Protein AF-A0A848XLE4-F1 (afdb_monomer)

Secondary structure (DSSP, 8-state):
-TTHHHHHHHHHHHHT---TT-----S-TTHHHHHHHHHHHHHHHHHIIIIIS---HHHIIIIIGGGSSS--S---

pLDDT: mean 87.26, std 13.82, range [57.88, 98.62]

Foldseek 3Di:
DVVVVVVVVVVVVVVPPPPVVPDPCPDDPCVVVVVVVLQVLLVVLQCCQCPVVVHQLQCSVVPRCVVHPDRPDDSD

Structure (mmCIF, N/CA/C/O backbone):
data_AF-A0A848XLE4-F1
#
_entry.id   AF-A0A848XLE4-F1
#
loop_
_atom_site.group_PDB
_atom_site.id
_atom_site.type_symbol
_atom_site.label_atom_id
_atom_site.label_alt_id
_atom_site.label_comp_id
_atom_site.label_asym_id
_atom_site.label_entity_id
_atom_site.label_seq_id
_atom_site.pdbx_PDB_ins_code
_atom_site.Cartn_x
_atom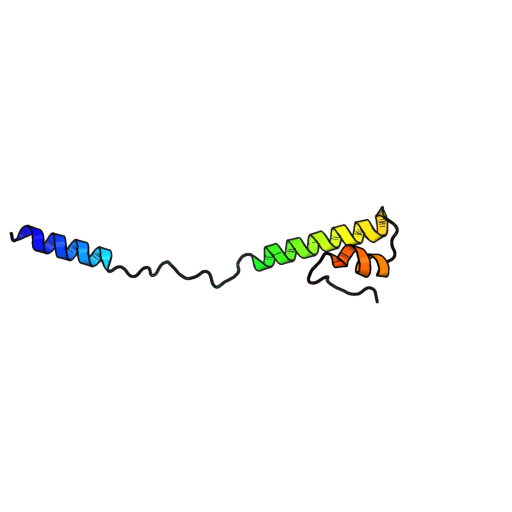_site.Cartn_y
_atom_site.Cartn_z
_atom_site.occupancy
_atom_site.B_iso_or_equiv
_atom_site.auth_seq_id
_atom_site.auth_comp_id
_atom_site.auth_asym_id
_atom_site.auth_atom_id
_atom_site.pdbx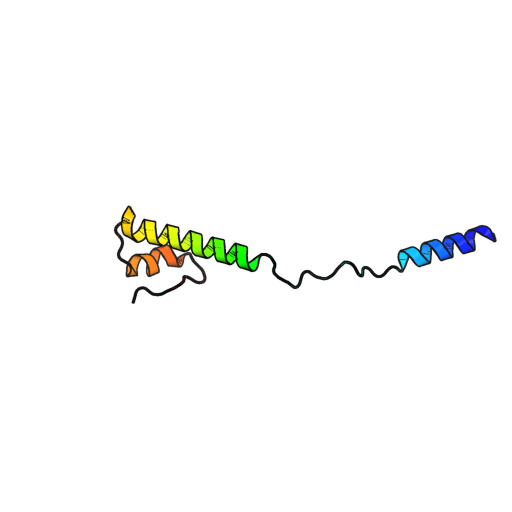_PDB_model_num
ATOM 1 N N . MET A 1 1 ? 43.468 12.729 -54.285 1.00 57.88 1 MET A N 1
ATOM 2 C CA . MET A 1 1 ? 42.222 11.935 -54.127 1.00 57.88 1 MET A CA 1
ATOM 3 C C . MET A 1 1 ? 42.417 10.658 -53.300 1.00 57.88 1 MET A C 1
ATOM 5 O O . MET A 1 1 ? 41.499 10.317 -52.569 1.00 57.88 1 MET A O 1
ATOM 9 N N . GLN A 1 2 ? 43.592 10.009 -53.323 1.00 61.41 2 GLN A N 1
ATOM 10 C CA . GLN A 1 2 ? 43.877 8.738 -52.623 1.00 61.41 2 GLN A CA 1
ATOM 11 C C . GLN A 1 2 ? 43.632 8.729 -51.096 1.00 61.41 2 GLN A C 1
ATOM 13 O O . GLN A 1 2 ? 43.195 7.721 -50.561 1.00 61.41 2 GLN A O 1
ATOM 18 N N . THR A 1 3 ? 43.883 9.838 -50.388 1.00 58.84 3 THR A N 1
ATOM 19 C CA . THR A 1 3 ? 43.803 9.914 -48.911 1.00 58.84 3 THR A CA 1
ATOM 20 C C . THR A 1 3 ? 42.386 10.068 -48.357 1.00 58.84 3 THR A C 1
ATOM 22 O O . THR A 1 3 ? 42.165 9.844 -47.171 1.00 58.84 3 THR A O 1
ATOM 25 N N . ARG A 1 4 ? 41.403 10.416 -49.200 1.00 67.12 4 ARG A N 1
ATOM 26 C CA . ARG A 1 4 ? 40.000 10.577 -48.773 1.00 67.12 4 ARG A CA 1
ATOM 27 C C . ARG A 1 4 ? 39.257 9.247 -48.675 1.00 67.12 4 ARG A C 1
ATOM 29 O O . ARG A 1 4 ? 38.351 9.126 -47.865 1.00 67.12 4 ARG A O 1
ATOM 36 N N . ILE A 1 5 ? 39.671 8.256 -49.464 1.00 71.31 5 ILE A N 1
ATOM 37 C CA . ILE A 1 5 ? 39.078 6.914 -49.506 1.00 71.31 5 ILE A CA 1
ATOM 38 C C . ILE A 1 5 ? 39.255 6.162 -48.174 1.00 71.31 5 ILE A C 1
ATOM 40 O O . ILE A 1 5 ? 38.245 5.717 -47.636 1.00 71.31 5 ILE A O 1
ATOM 44 N N . PRO A 1 6 ? 40.462 6.061 -47.573 1.00 73.69 6 PRO A N 1
ATOM 45 C CA . PRO A 1 6 ? 40.611 5.374 -46.289 1.00 73.69 6 PRO A CA 1
ATOM 46 C C . PRO A 1 6 ? 39.880 6.100 -45.152 1.00 73.69 6 PRO A C 1
ATOM 48 O O . PRO A 1 6 ? 39.323 5.446 -44.277 1.00 73.69 6 PRO A O 1
ATOM 51 N N . ALA A 1 7 ? 39.808 7.436 -45.194 1.00 77.75 7 ALA A N 1
ATOM 52 C CA . ALA A 1 7 ? 39.052 8.220 -44.217 1.00 77.75 7 ALA A CA 1
ATOM 53 C C . ALA A 1 7 ? 37.536 7.962 -44.310 1.00 77.75 7 ALA A C 1
ATOM 55 O O . ALA A 1 7 ? 36.868 7.845 -43.286 1.00 77.75 7 ALA A O 1
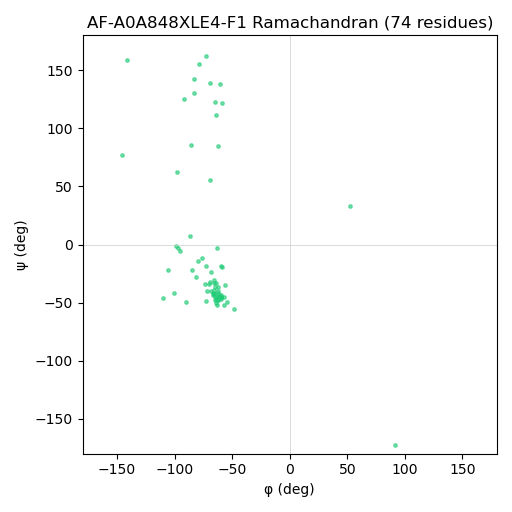ATOM 56 N N . LEU A 1 8 ? 37.001 7.822 -45.527 1.00 77.69 8 LEU A N 1
ATOM 57 C CA . LEU A 1 8 ? 35.594 7.490 -45.762 1.00 77.69 8 LEU A CA 1
ATOM 58 C C . LEU A 1 8 ? 35.254 6.061 -45.327 1.00 77.69 8 LEU A C 1
ATOM 60 O O . LEU A 1 8 ? 34.206 5.844 -44.725 1.00 77.69 8 LEU A O 1
ATOM 64 N N . VAL A 1 9 ? 36.149 5.103 -45.583 1.00 80.50 9 VAL A N 1
ATOM 65 C CA . VAL A 1 9 ? 35.985 3.706 -45.147 1.00 80.50 9 VAL A CA 1
ATOM 66 C C . VAL A 1 9 ? 36.025 3.601 -43.620 1.00 80.50 9 VAL A C 1
ATOM 68 O 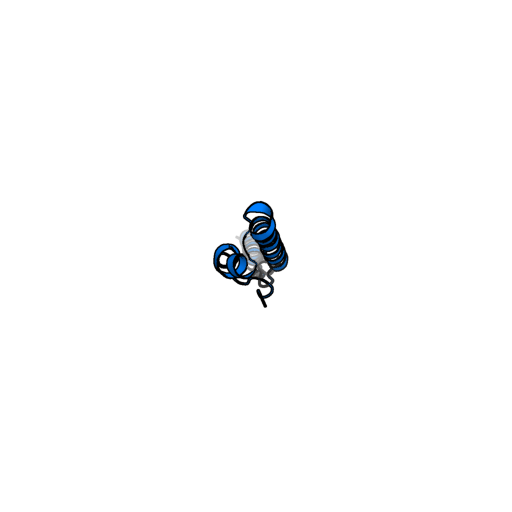O . VAL A 1 9 ? 35.179 2.928 -43.035 1.00 80.50 9 VAL A O 1
ATOM 71 N N . LEU A 1 10 ? 36.941 4.320 -42.963 1.00 78.31 10 LEU A N 1
ATOM 72 C CA . LEU A 1 10 ? 37.005 4.376 -41.503 1.00 78.31 10 LEU A CA 1
ATOM 73 C C . LEU A 1 10 ? 35.723 4.986 -40.915 1.00 78.31 10 LEU A C 1
ATOM 75 O O . LEU A 1 10 ? 35.114 4.396 -40.028 1.00 78.31 10 LEU A O 1
ATOM 79 N N . LEU A 1 11 ? 35.250 6.114 -41.450 1.00 77.50 11 LEU A N 1
ATOM 80 C CA . LEU A 1 11 ? 34.026 6.762 -40.972 1.00 77.50 11 LEU A CA 1
ATOM 81 C C . LEU A 1 11 ? 32.781 5.871 -41.154 1.00 77.50 11 LEU A C 1
ATOM 83 O O . LEU A 1 11 ? 31.946 5.789 -40.254 1.00 77.50 11 LEU A O 1
ATOM 87 N N . ALA A 1 12 ? 32.687 5.156 -42.279 1.00 78.06 12 ALA A N 1
ATOM 88 C CA . ALA A 1 12 ? 31.613 4.199 -42.538 1.00 78.06 12 ALA A CA 1
ATOM 89 C C . ALA A 1 12 ? 31.646 3.006 -41.566 1.00 78.06 12 ALA A C 1
ATOM 91 O O . ALA A 1 12 ? 30.593 2.547 -41.127 1.00 78.06 12 ALA A O 1
ATOM 92 N N . SER A 1 13 ? 32.839 2.538 -41.182 1.00 71.50 13 SER A N 1
ATOM 93 C CA . SER A 1 13 ? 32.987 1.443 -40.214 1.00 71.50 13 SER A CA 1
ATOM 94 C C . SER A 1 13 ? 32.571 1.825 -38.789 1.00 71.50 13 SER A C 1
ATOM 96 O O . SER A 1 13 ? 32.000 0.993 -38.091 1.00 71.50 13 SER A O 1
ATOM 98 N N . LEU A 1 14 ? 32.758 3.086 -38.371 1.00 70.00 14 LEU A N 1
ATOM 99 C CA . LEU A 1 14 ? 32.262 3.560 -37.072 1.00 70.00 14 LEU A CA 1
ATOM 100 C C . LEU A 1 14 ? 30.733 3.712 -37.064 1.00 70.00 14 LEU A C 1
ATOM 102 O O . LEU A 1 14 ? 30.090 3.342 -36.082 1.00 70.00 14 LEU A O 1
ATOM 106 N N . ALA A 1 15 ? 30.149 4.210 -38.159 1.00 68.25 15 ALA A N 1
ATOM 107 C CA . ALA A 1 15 ? 28.702 4.404 -38.288 1.00 68.25 15 ALA A CA 1
ATOM 108 C C . ALA A 1 15 ? 27.903 3.088 -38.340 1.00 68.25 15 ALA A C 1
ATOM 110 O O . ALA A 1 15 ? 26.722 3.075 -38.009 1.00 68.25 15 ALA A O 1
ATOM 111 N N . ALA A 1 16 ? 28.544 1.986 -38.738 1.00 64.31 16 ALA A N 1
ATOM 112 C CA . ALA A 1 16 ? 27.934 0.661 -38.813 1.00 64.31 16 ALA A CA 1
ATOM 113 C C . ALA A 1 16 ? 27.990 -0.123 -37.492 1.00 64.31 16 ALA A C 1
ATOM 115 O O . ALA A 1 16 ? 27.633 -1.300 -37.485 1.00 64.31 16 ALA A O 1
ATOM 116 N N . SER A 1 17 ? 28.432 0.491 -36.386 1.00 64.56 17 SER A N 1
ATOM 117 C CA . SER A 1 17 ? 28.384 -0.158 -35.075 1.00 64.56 17 SER A CA 1
ATOM 118 C C . SER A 1 17 ? 26.917 -0.401 -34.710 1.00 64.56 17 SER A C 1
ATOM 120 O O . SER A 1 17 ? 26.190 0.572 -34.488 1.00 64.56 17 SER A O 1
ATOM 122 N N . PRO A 1 18 ? 26.439 -1.659 -34.662 1.00 63.03 18 PRO A N 1
ATOM 123 C CA . PRO A 1 18 ? 25.100 -1.914 -34.170 1.00 63.03 18 PRO A CA 1
ATOM 124 C C . PRO A 1 18 ? 25.061 -1.425 -32.722 1.00 63.03 18 PRO A C 1
ATOM 126 O O . PRO A 1 18 ? 26.022 -1.615 -31.973 1.00 63.03 18 PRO A O 1
ATOM 129 N N . ALA A 1 19 ? 23.971 -0.770 -32.333 1.00 65.00 19 ALA A N 1
ATOM 130 C CA . ALA A 1 19 ? 23.743 -0.290 -30.975 1.00 65.00 19 ALA A CA 1
ATOM 131 C C . ALA A 1 19 ? 23.511 -1.468 -29.998 1.00 65.00 19 ALA A C 1
ATOM 133 O O . ALA A 1 19 ? 22.507 -1.527 -29.300 1.00 65.00 19 ALA A O 1
ATOM 134 N N . VAL A 1 20 ? 24.451 -2.418 -29.940 1.00 59.25 20 VAL A N 1
ATOM 135 C CA . VAL A 1 20 ? 24.449 -3.665 -29.147 1.00 59.25 20 VAL A CA 1
ATOM 136 C C . VAL A 1 20 ? 24.439 -3.395 -27.633 1.00 59.25 20 VAL A C 1
ATOM 138 O O . VAL A 1 20 ? 24.335 -4.320 -26.840 1.00 59.25 20 VAL A O 1
ATOM 141 N N . GLY A 1 21 ? 24.489 -2.128 -27.214 1.00 60.69 21 GLY A N 1
ATOM 142 C CA . GLY A 1 21 ? 24.298 -1.702 -25.826 1.00 60.69 21 GLY A CA 1
ATOM 143 C C . GLY A 1 21 ? 22.900 -1.173 -25.486 1.00 60.69 21 GLY A C 1
ATOM 144 O O . GLY A 1 21 ? 22.677 -0.796 -24.343 1.00 60.69 21 GLY A O 1
ATOM 145 N N . GLN A 1 22 ? 21.963 -1.102 -26.437 1.00 62.88 22 GLN A N 1
ATOM 146 C CA . GLN A 1 22 ? 20.579 -0.683 -26.180 1.00 62.88 22 GLN A CA 1
ATOM 147 C C . GLN A 1 22 ? 19.693 -1.925 -26.018 1.00 62.88 22 GLN A C 1
ATOM 149 O O . GLN A 1 22 ? 18.807 -2.180 -26.828 1.00 62.88 22 GLN A O 1
ATOM 154 N N . GLN A 1 23 ? 19.975 -2.736 -24.997 1.00 66.88 23 GLN A N 1
ATOM 155 C CA . GLN A 1 23 ? 19.025 -3.754 -24.555 1.00 66.88 23 GLN A CA 1
ATOM 156 C C . GLN A 1 23 ? 17.791 -3.012 -24.029 1.00 66.88 23 GLN A C 1
ATOM 158 O O . GLN A 1 23 ? 17.914 -2.172 -23.138 1.00 66.88 23 GLN A O 1
ATOM 163 N N . GLU A 1 24 ? 16.617 -3.288 -24.591 1.00 67.25 24 GLU A N 1
ATOM 164 C CA . GLU A 1 24 ? 15.365 -2.828 -23.997 1.00 67.25 24 GLU A CA 1
ATOM 165 C C . GLU A 1 24 ? 15.282 -3.409 -22.581 1.00 67.25 24 GLU A C 1
ATOM 167 O O . GLU A 1 24 ? 15.395 -4.627 -22.404 1.00 67.25 24 GLU A O 1
ATOM 172 N N . GLU A 1 25 ? 15.165 -2.535 -21.576 1.00 72.81 25 GLU A N 1
ATOM 173 C CA . GLU A 1 25 ? 15.059 -2.910 -20.161 1.00 72.81 25 GLU A CA 1
ATOM 174 C C . GLU A 1 25 ? 13.783 -3.730 -19.948 1.00 72.81 25 GLU A C 1
ATOM 176 O O . GLU A 1 25 ? 12.715 -3.220 -19.622 1.00 72.81 25 GLU A O 1
ATOM 181 N N . THR A 1 26 ? 13.896 -5.030 -20.205 1.00 83.38 26 THR A N 1
ATOM 182 C CA . THR A 1 26 ? 12.790 -5.990 -20.131 1.00 83.38 26 THR A CA 1
ATOM 183 C C . THR A 1 26 ? 12.615 -6.490 -18.699 1.00 83.38 26 THR A C 1
ATOM 185 O O . THR A 1 26 ? 11.552 -6.982 -18.328 1.00 83.38 26 THR A O 1
ATOM 188 N N . PHE A 1 27 ? 13.669 -6.381 -17.885 1.00 87.69 27 PHE A N 1
ATOM 189 C CA . PHE A 1 27 ? 13.641 -6.798 -16.495 1.00 87.69 27 PHE A CA 1
ATOM 190 C C . PHE A 1 27 ? 13.249 -5.634 -15.587 1.00 87.69 27 PHE A C 1
ATOM 192 O O . PHE A 1 27 ? 13.879 -4.580 -15.569 1.00 87.69 27 PHE A O 1
ATOM 199 N N . ASP A 1 28 ? 12.217 -5.844 -14.781 1.00 91.62 28 ASP A N 1
ATOM 200 C CA . ASP A 1 28 ? 11.716 -4.821 -13.877 1.00 91.62 28 ASP A CA 1
ATOM 201 C C . ASP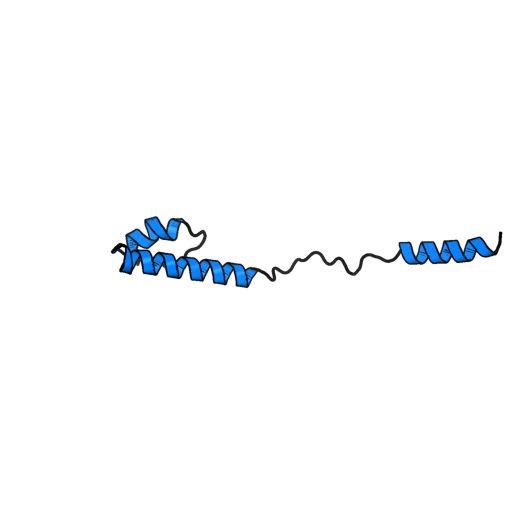 A 1 28 ? 12.475 -4.817 -12.546 1.00 91.62 28 ASP A C 1
ATOM 203 O O . ASP A 1 28 ? 12.049 -5.393 -11.543 1.00 91.62 28 ASP A O 1
ATOM 207 N N . TYR A 1 29 ? 13.599 -4.107 -12.513 1.00 92.56 29 TYR A N 1
ATOM 208 C CA . TYR A 1 29 ? 14.388 -3.911 -11.292 1.00 92.56 29 TYR A CA 1
ATOM 209 C C . TYR A 1 29 ? 13.620 -3.213 -10.155 1.00 92.56 29 TYR A C 1
ATOM 211 O O . TYR A 1 29 ? 14.017 -3.284 -8.989 1.00 92.56 29 TYR A O 1
ATOM 219 N N . TRP A 1 30 ? 12.511 -2.540 -10.464 1.00 94.94 30 TRP A N 1
ATOM 220 C CA . TRP A 1 30 ? 11.747 -1.745 -9.507 1.00 94.94 30 TRP A CA 1
ATOM 221 C C . TRP A 1 30 ? 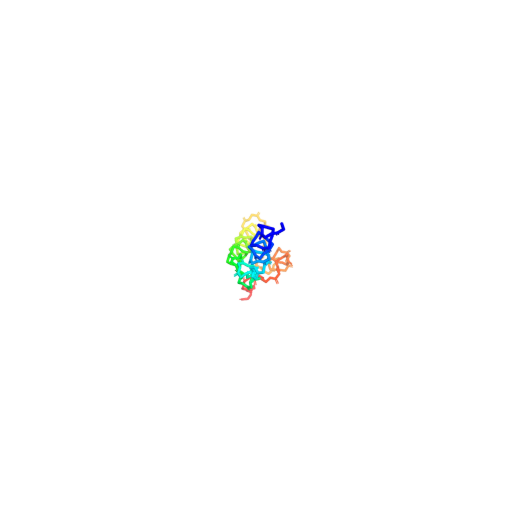10.584 -2.506 -8.879 1.00 94.94 30 TRP A C 1
ATOM 223 O O . TRP A 1 30 ? 9.963 -1.978 -7.954 1.00 94.94 30 TRP A O 1
ATOM 233 N N . GLN A 1 31 ? 10.314 -3.738 -9.322 1.00 95.38 31 GLN A N 1
ATOM 234 C CA . GLN A 1 31 ? 9.240 -4.575 -8.791 1.00 95.38 31 GLN A CA 1
ATOM 235 C C . GLN A 1 31 ? 9.264 -4.625 -7.261 1.00 95.38 31 GLN A C 1
ATOM 237 O O . GLN A 1 31 ? 8.297 -4.226 -6.612 1.00 95.38 31 GLN A O 1
ATOM 242 N N . TYR A 1 32 ? 10.398 -5.015 -6.681 1.00 96.31 32 TYR A N 1
ATOM 243 C CA . TYR A 1 32 ? 10.530 -5.168 -5.231 1.00 96.31 32 TYR A CA 1
ATOM 244 C C . TYR A 1 32 ? 10.369 -3.852 -4.470 1.00 96.31 32 TYR A C 1
ATOM 246 O O . TYR A 1 32 ? 9.818 -3.836 -3.372 1.00 96.31 32 TYR A O 1
ATOM 254 N N . ASN A 1 33 ? 10.802 -2.735 -5.059 1.00 97.69 33 ASN A N 1
ATOM 255 C CA . ASN A 1 33 ? 10.625 -1.421 -4.449 1.00 97.69 33 ASN A CA 1
ATOM 256 C C . ASN A 1 33 ? 9.139 -1.050 -4.375 1.00 97.69 33 ASN A C 1
ATOM 258 O O . ASN A 1 33 ? 8.673 -0.575 -3.340 1.00 97.69 33 ASN A O 1
ATOM 262 N N . ARG A 1 34 ? 8.376 -1.310 -5.445 1.00 95.69 34 ARG A N 1
ATOM 263 C CA . ARG A 1 34 ? 6.929 -1.055 -5.456 1.00 95.69 34 ARG A CA 1
ATOM 264 C C . ARG A 1 34 ? 6.189 -1.972 -4.488 1.00 95.69 34 ARG A C 1
ATOM 266 O O . ARG A 1 34 ? 5.346 -1.483 -3.742 1.00 95.69 34 ARG A O 1
ATOM 273 N N . GLU A 1 35 ? 6.551 -3.254 -4.430 1.00 96.38 35 GLU A N 1
ATOM 274 C CA . GLU A 1 35 ? 5.985 -4.187 -3.449 1.00 96.38 35 GLU A CA 1
ATOM 275 C C . GLU A 1 35 ? 6.262 -3.741 -2.009 1.00 96.38 35 GLU A C 1
ATOM 277 O O . GLU A 1 35 ? 5.354 -3.732 -1.179 1.00 96.38 35 GLU A O 1
ATOM 282 N N . MET A 1 36 ? 7.497 -3.333 -1.704 1.00 97.69 36 MET A N 1
ATOM 283 C CA . MET A 1 36 ? 7.872 -2.835 -0.380 1.00 97.69 36 MET A CA 1
ATOM 284 C C . MET A 1 36 ? 7.049 -1.601 0.007 1.00 97.69 36 MET A C 1
ATOM 286 O O . MET A 1 36 ? 6.514 -1.548 1.114 1.00 97.69 36 MET A O 1
ATOM 290 N N . ILE A 1 37 ? 6.919 -0.627 -0.898 1.00 97.12 37 ILE A N 1
ATOM 291 C CA . ILE A 1 37 ? 6.137 0.591 -0.652 1.00 97.12 37 ILE A CA 1
ATOM 292 C C . ILE A 1 37 ? 4.666 0.242 -0.411 1.00 97.12 37 ILE A C 1
ATOM 294 O O . ILE A 1 37 ? 4.095 0.698 0.576 1.00 97.12 37 ILE A O 1
ATOM 298 N N . GLN A 1 38 ? 4.062 -0.598 -1.255 1.00 97.12 38 GLN A N 1
ATOM 299 C CA . GLN A 1 38 ? 2.660 -0.999 -1.110 1.00 97.12 38 GLN A CA 1
ATOM 300 C C . GLN A 1 38 ? 2.398 -1.688 0.236 1.00 97.12 38 GLN A C 1
ATOM 302 O O . GLN A 1 38 ? 1.457 -1.322 0.940 1.00 97.12 38 GLN A O 1
ATOM 307 N N . ARG A 1 39 ? 3.270 -2.621 0.638 1.00 97.75 39 ARG A N 1
ATOM 308 C CA . ARG A 1 39 ? 3.184 -3.311 1.937 1.00 97.75 39 ARG A CA 1
ATOM 309 C C . ARG A 1 39 ? 3.349 -2.342 3.111 1.00 97.75 39 ARG A C 1
ATOM 311 O O . ARG A 1 39 ? 2.612 -2.433 4.089 1.00 97.75 39 ARG A O 1
ATOM 318 N N . GLY A 1 40 ? 4.284 -1.397 3.010 1.00 98.19 40 GLY A N 1
ATOM 319 C CA . GLY A 1 40 ? 4.496 -0.368 4.030 1.00 98.19 40 GLY A CA 1
ATOM 320 C C . GLY A 1 40 ? 3.285 0.553 4.198 1.00 98.19 40 GLY A C 1
ATOM 321 O O . GLY A 1 40 ? 2.851 0.801 5.322 1.00 98.19 40 GLY A O 1
ATOM 322 N N . VAL A 1 41 ? 2.695 1.010 3.089 1.00 98.44 41 VAL A N 1
ATOM 323 C CA . VAL A 1 41 ? 1.469 1.823 3.110 1.00 98.44 41 VAL A CA 1
ATOM 324 C C . VAL A 1 41 ? 0.318 1.043 3.742 1.00 98.44 41 VAL A C 1
ATOM 326 O O . VAL A 1 41 ? -0.352 1.580 4.621 1.00 98.44 41 VAL A O 1
ATOM 329 N N . GLN A 1 42 ? 0.124 -0.228 3.371 1.00 98.50 42 GLN A N 1
ATOM 330 C CA . GLN A 1 42 ? -0.902 -1.071 3.989 1.00 98.50 42 GLN A CA 1
ATOM 331 C C . GLN A 1 42 ? -0.729 -1.170 5.504 1.00 98.50 42 GLN A C 1
ATOM 333 O O . GLN A 1 42 ? -1.701 -1.008 6.236 1.00 98.50 42 GLN A O 1
ATOM 338 N N . ALA A 1 43 ? 0.499 -1.393 5.979 1.00 98.44 43 ALA A N 1
ATOM 339 C CA . ALA A 1 43 ? 0.775 -1.497 7.407 1.00 98.44 43 ALA A CA 1
ATOM 340 C C . ALA A 1 43 ? 0.389 -0.211 8.156 1.00 98.44 43 ALA A C 1
ATOM 342 O O . ALA A 1 43 ? -0.245 -0.275 9.207 1.00 98.44 43 ALA A O 1
ATOM 343 N N . ILE A 1 44 ? 0.714 0.959 7.597 1.00 98.50 44 ILE A N 1
ATOM 344 C CA . ILE A 1 44 ? 0.360 2.254 8.192 1.00 98.50 44 ILE A CA 1
ATOM 345 C C . ILE A 1 44 ? -1.159 2.455 8.212 1.00 98.50 44 ILE A C 1
ATOM 347 O O . ILE A 1 44 ? -1.702 2.825 9.253 1.00 98.50 44 ILE A O 1
ATOM 351 N N . LEU A 1 45 ? -1.847 2.201 7.094 1.00 98.56 45 LEU A N 1
ATOM 352 C CA . LEU A 1 45 ? -3.304 2.342 7.004 1.00 98.56 45 LEU A CA 1
ATOM 353 C C . LEU A 1 45 ? -4.022 1.402 7.979 1.00 98.56 45 LEU A C 1
ATOM 355 O O . LEU A 1 45 ? -4.931 1.834 8.686 1.00 98.56 45 LEU A O 1
ATOM 359 N N . LEU A 1 46 ? -3.567 0.150 8.080 1.00 98.44 46 LEU A N 1
ATOM 360 C CA . LEU A 1 46 ? -4.119 -0.839 9.001 1.00 98.44 46 LEU A CA 1
ATOM 361 C C . LEU A 1 46 ? -3.941 -0.411 10.462 1.00 98.44 46 LEU A C 1
ATOM 363 O O . LEU A 1 46 ? -4.912 -0.355 11.215 1.00 98.44 46 LEU A O 1
ATOM 367 N N . CYS A 1 47 ? -2.714 -0.057 10.857 1.00 98.38 47 CYS A N 1
ATOM 368 C CA . CYS A 1 47 ? -2.409 0.367 12.223 1.00 98.38 47 CYS A CA 1
ATOM 369 C C . CYS A 1 47 ? -3.177 1.632 12.617 1.00 98.38 47 CYS A C 1
ATOM 371 O O . CYS A 1 47 ? -3.753 1.690 13.704 1.00 98.38 47 CYS A O 1
ATOM 373 N N . ASN A 1 48 ? -3.220 2.630 11.733 1.00 98.62 48 ASN A N 1
ATOM 374 C CA . ASN A 1 48 ? -3.965 3.858 11.988 1.00 98.62 48 ASN A CA 1
ATOM 375 C C . ASN A 1 48 ? -5.465 3.579 12.089 1.00 98.62 48 ASN A C 1
ATOM 377 O O . ASN A 1 48 ? -6.105 4.051 13.026 1.00 98.62 48 ASN A O 1
ATOM 381 N N . GLY A 1 49 ? -6.011 2.779 11.172 1.00 98.38 49 GLY A N 1
ATOM 382 C CA . GLY A 1 49 ? -7.418 2.405 11.174 1.00 98.38 49 GLY A CA 1
ATOM 383 C C . GLY A 1 49 ? -7.839 1.736 12.481 1.00 98.38 49 GLY A C 1
ATOM 384 O O . GLY A 1 49 ? -8.786 2.193 13.121 1.00 98.38 49 GLY A O 1
ATOM 385 N N . LEU A 1 50 ? -7.102 0.709 12.908 1.00 98.31 50 LEU A N 1
ATOM 386 C CA . LEU A 1 50 ? -7.438 -0.082 14.094 1.00 98.31 50 LEU A CA 1
ATOM 387 C C . LEU A 1 50 ? -7.181 0.668 15.406 1.00 98.31 50 LEU A C 1
ATOM 389 O O . LEU A 1 50 ? -8.040 0.687 16.286 1.00 98.31 50 LEU A O 1
ATOM 393 N N . PHE A 1 51 ? -6.006 1.281 15.558 1.00 98.38 51 PHE A N 1
ATOM 394 C CA . PHE A 1 51 ? -5.528 1.727 16.873 1.00 98.38 51 PHE A CA 1
ATOM 395 C C . PHE A 1 51 ? -5.595 3.237 17.091 1.00 98.38 51 PHE A C 1
ATOM 397 O O . PHE A 1 51 ? -5.629 3.673 18.238 1.00 98.38 51 PHE A O 1
ATOM 404 N N . THR A 1 52 ? -5.637 4.032 16.021 1.00 98.38 52 THR A N 1
ATOM 405 C CA . THR A 1 52 ? -5.752 5.497 16.119 1.00 98.38 52 THR A CA 1
ATOM 406 C C . THR A 1 52 ? -7.185 5.953 15.865 1.00 98.38 52 THR A C 1
ATOM 408 O O . THR A 1 52 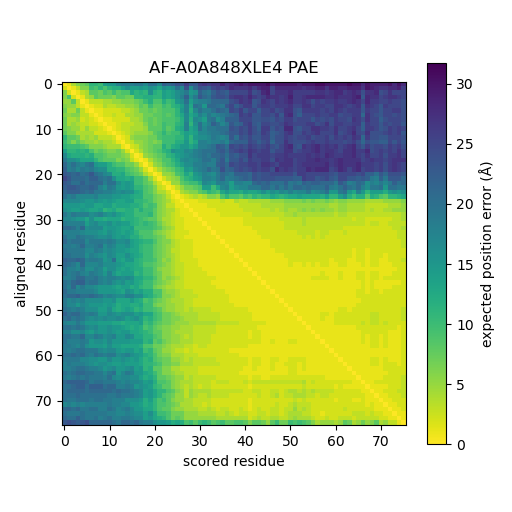? -7.691 6.836 16.551 1.00 98.38 52 THR A O 1
ATOM 411 N N . SER A 1 53 ? -7.848 5.353 14.877 1.00 98.25 53 SER A N 1
ATOM 412 C CA . SER A 1 53 ? -9.216 5.694 14.480 1.00 98.25 53 SER A CA 1
ATOM 413 C C . SER A 1 53 ? -10.279 4.779 15.095 1.00 98.25 53 SER A C 1
ATOM 415 O O . SER A 1 53 ? -11.462 5.019 14.868 1.00 98.25 53 SER A O 1
ATOM 417 N N . ASN A 1 54 ? -9.880 3.755 15.864 1.00 98.25 54 ASN A N 1
ATOM 418 C CA . ASN A 1 54 ? -10.775 2.795 16.524 1.00 98.25 54 ASN A CA 1
ATOM 419 C C . ASN A 1 54 ? -11.792 2.128 15.575 1.00 98.25 54 ASN A C 1
ATOM 421 O O . ASN A 1 54 ? -12.918 1.825 15.973 1.00 98.25 54 ASN A O 1
ATOM 425 N N . ARG A 1 55 ? -11.411 1.897 14.314 1.00 98.44 55 ARG A N 1
ATOM 426 C CA . ARG A 1 55 ? -12.234 1.152 13.357 1.00 98.44 55 ARG A CA 1
ATOM 427 C C . ARG A 1 55 ? -12.124 -0.349 13.600 1.00 98.44 55 ARG A C 1
ATOM 429 O O . ARG A 1 55 ? -11.125 -0.845 14.116 1.00 98.44 55 ARG A O 1
ATOM 436 N N . THR A 1 56 ? -13.156 -1.072 13.185 1.00 98.44 56 THR A N 1
ATOM 437 C CA . THR A 1 56 ? -13.120 -2.540 13.106 1.00 98.44 56 THR A CA 1
ATOM 438 C C . THR A 1 56 ? -12.252 -3.004 11.936 1.00 98.44 56 THR A C 1
ATOM 440 O O . THR A 1 56 ? -11.983 -2.229 11.018 1.00 98.44 56 TH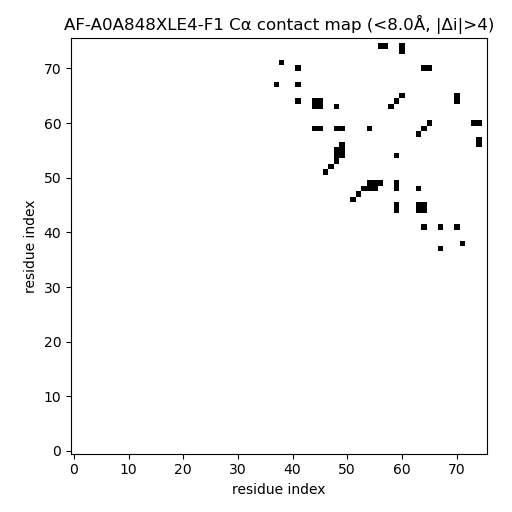R A O 1
ATOM 443 N N . LEU A 1 57 ? -11.825 -4.270 11.953 1.00 98.00 57 LEU A N 1
ATOM 444 C CA . LEU A 1 57 ? -11.021 -4.837 10.869 1.00 98.00 57 LEU A CA 1
ATOM 445 C C . LEU A 1 57 ? -11.764 -4.778 9.525 1.00 98.00 57 LEU A C 1
ATOM 447 O O . LEU A 1 57 ? -11.197 -4.286 8.552 1.00 98.00 57 LEU A O 1
ATOM 451 N N . ASP A 1 58 ? -13.045 -5.152 9.511 1.00 98.31 58 ASP A N 1
ATOM 452 C CA . ASP A 1 58 ? -13.927 -5.074 8.338 1.00 98.31 58 ASP A CA 1
ATOM 453 C C . ASP A 1 58 ? -13.950 -3.658 7.752 1.00 98.31 58 ASP A C 1
ATOM 455 O O . ASP A 1 58 ? -13.677 -3.456 6.571 1.00 98.31 58 ASP A O 1
ATOM 459 N N . GLN A 1 59 ? -14.170 -2.645 8.599 1.00 98.50 59 GLN A N 1
ATOM 460 C CA . GLN A 1 59 ? -14.177 -1.244 8.171 1.00 98.50 59 GLN A CA 1
ATOM 461 C C . GLN A 1 59 ? -12.827 -0.797 7.613 1.00 98.50 59 GLN A C 1
ATOM 463 O O . GLN A 1 59 ? -12.786 0.001 6.680 1.00 98.50 59 GLN A O 1
ATOM 468 N N . VAL A 1 60 ? -11.715 -1.274 8.171 1.00 98.44 60 VAL A N 1
ATOM 469 C CA . VAL A 1 60 ? -10.389 -0.944 7.642 1.00 98.44 60 VAL A CA 1
ATOM 470 C C . VAL A 1 60 ? -10.196 -1.545 6.252 1.00 98.44 60 VAL A C 1
ATOM 472 O O . VAL A 1 60 ? -9.721 -0.838 5.365 1.00 98.44 60 VAL A O 1
ATOM 475 N N . PHE A 1 61 ? -10.602 -2.794 6.028 1.00 98.06 61 PHE A N 1
ATOM 476 C CA . PHE A 1 61 ? -10.539 -3.412 4.703 1.00 98.06 61 PHE A CA 1
ATOM 477 C C . PHE A 1 61 ? -11.454 -2.711 3.690 1.00 98.06 61 PHE A C 1
ATOM 479 O O . PHE A 1 61 ? -11.002 -2.366 2.599 1.00 98.06 61 PHE A O 1
ATOM 486 N N . GLU A 1 62 ? -12.704 -2.437 4.063 1.00 97.69 62 GLU A N 1
ATOM 487 C CA . GLU A 1 62 ? -13.695 -1.817 3.175 1.00 97.69 62 GLU A CA 1
ATOM 488 C C . GLU A 1 62 ? -13.409 -0.344 2.860 1.00 97.69 62 GLU A C 1
ATOM 490 O O . GLU A 1 62 ? -13.735 0.121 1.769 1.00 97.69 62 GLU A O 1
ATOM 495 N N . GLN A 1 63 ? -12.842 0.414 3.804 1.00 97.81 63 GLN A N 1
ATOM 496 C CA . GLN A 1 63 ? -12.755 1.877 3.695 1.00 97.81 63 GLN A CA 1
ATOM 497 C C . GLN A 1 63 ? -11.325 2.366 3.480 1.00 97.81 63 GLN A C 1
ATOM 499 O O . GLN A 1 63 ? -11.085 3.207 2.617 1.00 97.81 63 GLN A O 1
ATOM 504 N N . GLU A 1 64 ? -10.368 1.853 4.252 1.00 97.75 64 GLU A N 1
ATOM 505 C CA . GLU A 1 64 ? -8.992 2.360 4.236 1.00 97.75 64 GLU A CA 1
ATOM 506 C C . GLU A 1 64 ? -8.145 1.615 3.204 1.00 97.75 64 GLU A C 1
ATOM 508 O O . GLU A 1 64 ? -7.481 2.232 2.370 1.00 97.75 64 GLU A O 1
ATOM 513 N N . LEU A 1 65 ? -8.190 0.279 3.217 1.00 97.88 65 LEU A N 1
ATOM 514 C CA . LEU A 1 65 ? -7.410 -0.545 2.294 1.00 97.88 65 LEU A CA 1
ATOM 515 C C . LEU A 1 65 ? -8.001 -0.587 0.882 1.00 97.88 6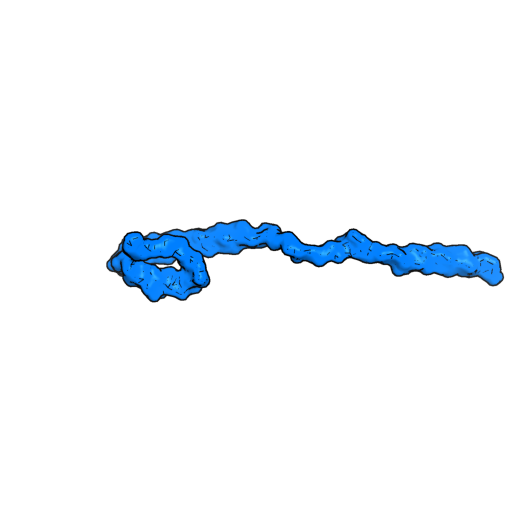5 LEU A C 1
ATOM 517 O O . LEU A 1 65 ? -7.285 -0.972 -0.038 1.00 97.88 65 LEU A O 1
ATOM 521 N N . ALA A 1 66 ? -9.228 -0.097 0.678 1.00 96.25 66 ALA A N 1
ATOM 522 C CA . ALA A 1 66 ? -9.823 0.104 -0.646 1.00 96.25 66 ALA A CA 1
ATOM 523 C C . ALA A 1 66 ? -9.006 1.048 -1.553 1.00 96.25 66 ALA A C 1
ATOM 525 O O . ALA A 1 66 ? -9.150 1.022 -2.775 1.00 96.25 66 ALA A O 1
ATOM 526 N N . TYR A 1 67 ? -8.124 1.870 -0.973 1.00 93.19 67 TYR A N 1
ATOM 527 C CA . TYR A 1 67 ? -7.139 2.657 -1.716 1.00 93.19 67 TYR A CA 1
ATOM 528 C C . TYR A 1 67 ? -6.088 1.786 -2.432 1.00 93.19 67 TYR A C 1
ATOM 530 O O . TYR A 1 67 ? -5.550 2.178 -3.472 1.00 93.19 67 TYR A O 1
ATOM 538 N N . LEU A 1 68 ? -5.760 0.618 -1.874 1.00 96.19 68 LEU A N 1
ATOM 539 C CA . LEU A 1 68 ? -4.724 -0.263 -2.396 1.00 96.19 68 LEU A CA 1
ATOM 540 C C . LEU A 1 68 ? -5.266 -1.144 -3.516 1.00 96.19 68 LEU A C 1
ATOM 542 O O . LEU A 1 68 ? -6.385 -1.640 -3.470 1.00 96.19 68 LEU A O 1
ATOM 546 N N . ARG A 1 69 ? -4.424 -1.372 -4.525 1.00 93.12 69 ARG A N 1
ATOM 547 C CA . ARG A 1 69 ? -4.795 -2.168 -5.700 1.00 93.12 69 ARG A CA 1
ATOM 548 C C . ARG A 1 69 ? -4.863 -3.667 -5.413 1.00 93.12 69 ARG A C 1
ATOM 550 O O . ARG A 1 69 ? -5.657 -4.360 -6.032 1.00 93.12 69 ARG A O 1
ATOM 557 N N . ASP A 1 70 ? -3.998 -4.132 -4.518 1.00 94.56 70 ASP A N 1
ATOM 558 C CA . ASP A 1 70 ? -3.873 -5.534 -4.116 1.00 94.56 70 ASP A CA 1
ATOM 559 C C . ASP A 1 70 ? -3.503 -5.590 -2.620 1.00 94.56 70 ASP A C 1
ATOM 561 O O . ASP A 1 70 ? -2.319 -5.662 -2.267 1.00 94.56 70 ASP A O 1
ATOM 565 N N . PRO A 1 71 ? -4.473 -5.366 -1.715 1.00 96.12 71 PRO A N 1
ATOM 566 C CA . PRO A 1 71 ? -4.237 -5.468 -0.282 1.00 96.12 71 PRO A CA 1
ATOM 567 C C . PRO A 1 71 ? -3.997 -6.929 0.118 1.00 96.12 71 PRO A C 1
ATOM 569 O O . PRO A 1 71 ? -4.677 -7.843 -0.336 1.00 96.12 71 PRO A O 1
ATOM 572 N N . ILE A 1 72 ? -3.032 -7.152 1.008 1.00 95.88 72 ILE A N 1
ATOM 573 C CA . ILE A 1 72 ? -2.693 -8.487 1.506 1.00 95.88 72 ILE A CA 1
ATOM 574 C C . ILE A 1 72 ? -3.641 -8.886 2.643 1.00 95.88 72 ILE A C 1
ATOM 576 O O . ILE A 1 72 ? -3.761 -8.153 3.625 1.00 95.88 72 ILE A O 1
ATOM 580 N N . GLY A 1 73 ? -4.217 -10.085 2.555 1.00 95.12 73 GLY A N 1
ATOM 581 C CA . GLY A 1 73 ? -5.064 -10.673 3.597 1.00 95.12 73 GLY A CA 1
ATOM 582 C C . GLY A 1 73 ? -6.549 -10.360 3.427 1.00 95.12 73 GLY A C 1
ATOM 583 O O . GLY A 1 73 ? -6.969 -9.808 2.413 1.00 95.12 73 GLY A O 1
ATOM 584 N N . THR A 1 74 ? -7.330 -10.743 4.431 1.00 94.75 74 THR A N 1
ATOM 585 C CA . THR A 1 74 ? -8.789 -10.606 4.480 1.00 94.75 74 THR A CA 1
ATOM 586 C C . THR A 1 74 ? -9.231 -10.226 5.896 1.00 94.75 74 THR A C 1
ATOM 588 O O . THR A 1 74 ? -8.455 -10.421 6.838 1.00 94.75 74 THR A O 1
ATOM 591 N N . PRO A 1 75 ? -10.429 -9.645 6.068 1.00 93.88 75 PRO A N 1
ATOM 592 C CA . PRO A 1 75 ? -10.975 -9.378 7.394 1.00 93.88 75 PRO A CA 1
ATOM 593 C C . PRO A 1 75 ? -11.460 -10.643 8.132 1.00 93.88 75 PRO A C 1
ATOM 595 O O . PRO A 1 75 ? -11.589 -10.595 9.355 1.00 93.88 75 PRO A O 1
ATOM 598 N N . GLU A 1 76 ? -11.693 -11.758 7.425 1.00 89.56 76 GLU A N 1
ATOM 599 C CA . GLU A 1 76 ? -12.071 -13.064 8.002 1.00 89.56 76 GLU A CA 1
ATOM 600 C C . GLU A 1 76 ? -10.892 -13.926 8.480 1.00 89.56 76 GLU A C 1
ATOM 602 O O . GLU A 1 76 ? -9.837 -13.943 7.799 1.00 89.56 76 GLU A O 1
#

Solvent-accessible surface area (backbone atoms only — not comparable to full-atom values): 4775 Å² total; per-residue (Å²): 121,79,76,55,54,62,54,52,52,51,54,52,58,63,70,64,57,71,72,84,82,69,70,77,84,80,70,70,85,56,53,65,58,54,52,51,50,53,53,52,51,50,53,53,50,49,50,41,30,46,74,73,65,67,40,53,64,57,53,30,52,69,64,57,42,59,77,47,94,79,65,88,82,70,77,120

Mean predicted aligned error: 10.14 Å

Sequence (76 aa):
MQTRIPALVLLASLAASPAVGQQEETFDYWQYNREMIQRGVQAILLCNGLFTSNRTLDQVFEQELAYLRDPIGTPE

Radius of gyration: 28.37 Å; Cα contacts (8 Å, |Δi|>4): 32; chains: 1; bounding box: 58×25×71 Å